Protein AF-A0A958QWT2-F1 (afdb_monomer_lite)

pLDDT: mean 86.15, std 8.31, range [65.0, 97.56]

Structure (mmCIF, N/CA/C/O backbone):
data_AF-A0A958QWT2-F1
#
_entry.id   AF-A0A958QWT2-F1
#
loop_
_atom_site.group_PDB
_atom_site.id
_atom_site.type_symbol
_atom_site.label_atom_id
_atom_site.label_alt_id
_atom_site.label_comp_id
_atom_site.label_asym_id
_atom_site.label_entity_id
_atom_site.label_seq_id
_atom_site.pdbx_PDB_ins_code
_atom_site.Cartn_x
_atom_site.Cartn_y
_atom_site.Cartn_z
_atom_site.occupancy
_atom_site.B_iso_or_equiv
_atom_site.auth_seq_id
_atom_site.auth_comp_id
_atom_site.auth_asym_id
_atom_site.auth_atom_id
_atom_site.pdbx_PDB_model_num
ATOM 1 N N . MET A 1 1 ? 15.098 -0.361 2.825 1.00 78.25 1 MET A N 1
ATOM 2 C CA . MET A 1 1 ? 14.573 0.686 1.913 1.00 78.25 1 MET A CA 1
ATOM 3 C C . MET A 1 1 ? 14.691 0.404 0.413 1.00 78.25 1 MET A C 1
ATOM 5 O O . MET A 1 1 ? 13.753 0.727 -0.301 1.00 78.25 1 MET A O 1
ATOM 9 N N . ARG A 1 2 ? 15.772 -0.205 -0.102 1.00 88.56 2 ARG A N 1
ATOM 10 C CA . ARG A 1 2 ? 15.977 -0.433 -1.554 1.00 88.56 2 ARG A CA 1
ATOM 11 C C . ARG A 1 2 ? 14.783 -1.055 -2.303 1.00 88.56 2 ARG A C 1
ATOM 13 O O . ARG A 1 2 ? 14.427 -0.570 -3.371 1.00 88.56 2 ARG A O 1
ATOM 20 N N . TYR A 1 3 ? 14.182 -2.120 -1.771 1.00 86.25 3 TYR A N 1
ATOM 21 C CA . TYR A 1 3 ? 13.097 -2.830 -2.462 1.00 86.25 3 TYR A CA 1
ATOM 22 C C . TYR A 1 3 ? 11.769 -2.077 -2.426 1.00 86.25 3 TYR A C 1
ATOM 24 O O . TYR A 1 3 ? 11.104 -2.014 -3.449 1.00 86.25 3 TYR A O 1
ATOM 32 N N . ILE A 1 4 ? 11.455 -1.409 -1.314 1.00 85.31 4 ILE A N 1
ATOM 33 C CA . ILE A 1 4 ? 10.273 -0.543 -1.196 1.00 85.31 4 ILE A CA 1
ATOM 34 C C . ILE A 1 4 ? 10.297 0.527 -2.293 1.00 85.31 4 ILE A C 1
ATOM 36 O O . ILE A 1 4 ? 9.353 0.646 -3.063 1.00 85.31 4 ILE 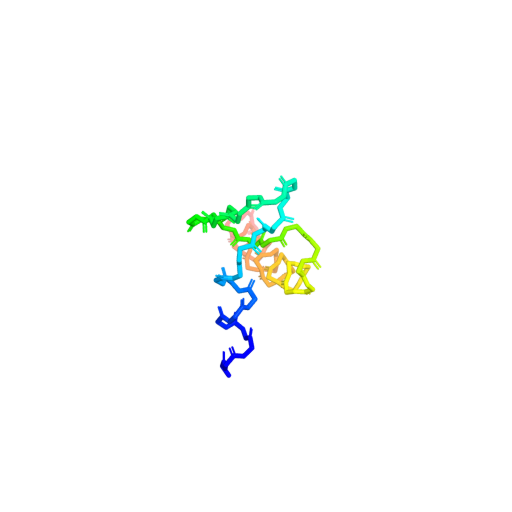A O 1
ATOM 40 N N . ILE A 1 5 ? 11.424 1.231 -2.445 1.00 85.75 5 ILE A N 1
ATOM 41 C CA . ILE A 1 5 ? 11.579 2.265 -3.479 1.00 85.75 5 ILE A CA 1
ATOM 42 C C . ILE A 1 5 ? 11.395 1.679 -4.886 1.00 85.75 5 ILE A C 1
ATOM 44 O O . ILE A 1 5 ? 10.741 2.293 -5.721 1.00 85.75 5 ILE A O 1
ATOM 48 N N . ARG A 1 6 ? 11.943 0.489 -5.164 1.00 85.56 6 ARG A N 1
ATOM 49 C CA . ARG A 1 6 ? 11.792 -0.165 -6.476 1.00 85.56 6 ARG A CA 1
ATOM 50 C C . ARG A 1 6 ? 10.357 -0.592 -6.762 1.00 85.56 6 ARG A C 1
ATOM 52 O O . ARG A 1 6 ? 9.944 -0.493 -7.904 1.00 85.56 6 ARG A O 1
ATOM 59 N N . MET A 1 7 ? 9.628 -1.061 -5.756 1.00 84.81 7 MET A N 1
ATOM 60 C CA . MET A 1 7 ? 8.235 -1.491 -5.898 1.00 84.81 7 MET A CA 1
ATOM 61 C C . MET A 1 7 ? 7.270 -0.315 -6.075 1.00 84.81 7 MET A C 1
ATOM 63 O O . MET A 1 7 ? 6.227 -0.479 -6.700 1.00 84.81 7 MET A O 1
ATOM 67 N N . LEU A 1 8 ? 7.621 0.856 -5.533 1.00 83.12 8 LEU A N 1
ATOM 68 C CA . LEU A 1 8 ? 6.881 2.106 -5.721 1.00 83.12 8 LEU A CA 1
ATOM 69 C C . LEU A 1 8 ? 7.218 2.792 -7.055 1.00 83.12 8 LEU A C 1
ATOM 71 O O . LEU A 1 8 ? 6.363 3.436 -7.640 1.00 83.12 8 LEU A O 1
ATOM 75 N N . LYS A 1 9 ? 8.461 2.665 -7.541 1.00 81.19 9 LYS A N 1
ATOM 76 C CA . LYS A 1 9 ? 8.941 3.327 -8.771 1.00 81.19 9 LYS A CA 1
ATOM 77 C C . LYS A 1 9 ? 9.014 2.413 -9.997 1.00 81.19 9 LYS A C 1
ATOM 79 O O . LYS A 1 9 ? 9.527 2.833 -11.032 1.00 81.19 9 LYS A O 1
ATOM 84 N N . SER A 1 10 ? 8.605 1.151 -9.889 1.00 80.69 10 SER A N 1
ATOM 85 C CA . SER A 1 10 ? 8.609 0.237 -11.033 1.00 80.69 10 SER A CA 1
ATOM 86 C C . SER A 1 10 ? 7.615 0.716 -12.091 1.00 80.69 10 SER A C 1
ATOM 88 O O . SER A 1 10 ? 6.536 1.183 -11.745 1.00 80.69 10 SER A O 1
ATOM 90 N N . GLY A 1 11 ? 7.972 0.586 -13.368 1.00 80.62 11 GLY A N 1
ATOM 91 C CA . GLY A 1 11 ? 7.046 0.779 -14.485 1.00 80.62 11 GLY A CA 1
ATOM 92 C C . GLY A 1 11 ? 6.329 -0.520 -14.860 1.00 80.62 11 GLY A C 1
ATOM 93 O O . GLY A 1 11 ? 6.799 -1.614 -14.541 1.00 80.62 11 GLY A O 1
ATOM 94 N N . LEU A 1 12 ? 5.201 -0.396 -15.553 1.00 82.00 12 LEU A N 1
ATOM 95 C CA . LEU A 1 12 ? 4.473 -1.485 -16.192 1.00 82.00 12 LEU A CA 1
ATOM 96 C C . LEU A 1 12 ? 4.956 -1.614 -17.642 1.00 82.00 12 LEU A C 1
ATOM 98 O O . LEU A 1 12 ? 4.748 -0.704 -18.444 1.00 82.00 12 LEU A O 1
ATOM 102 N N . LEU A 1 13 ? 5.578 -2.742 -17.984 1.00 84.38 13 LEU A N 1
ATOM 103 C CA . LEU A 1 13 ? 5.866 -3.094 -19.375 1.00 84.38 13 LEU A CA 1
ATOM 104 C C . LEU A 1 13 ? 4.635 -3.783 -19.967 1.00 84.38 13 LEU A C 1
ATOM 106 O O . LEU A 1 13 ? 4.264 -4.868 -19.516 1.00 84.38 13 LEU A O 1
ATOM 110 N N . ARG A 1 14 ? 4.008 -3.161 -20.962 1.00 81.31 14 ARG A N 1
ATOM 111 C CA . ARG A 1 14 ? 2.836 -3.698 -21.655 1.00 81.31 14 ARG A CA 1
ATOM 112 C C . ARG A 1 14 ? 2.994 -3.474 -23.153 1.00 81.31 14 ARG A C 1
ATOM 114 O O . ARG A 1 14 ? 3.345 -2.381 -23.568 1.00 81.31 14 A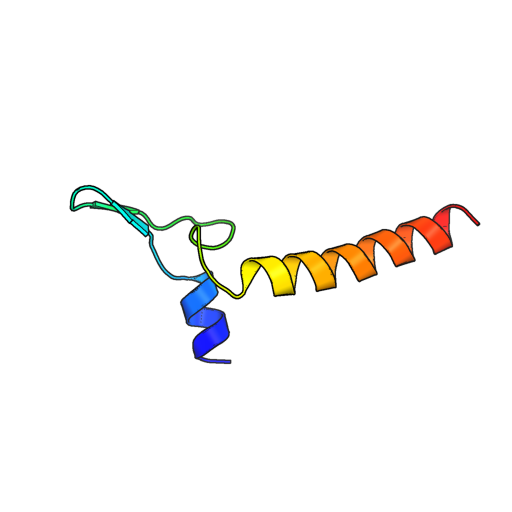RG A O 1
ATOM 121 N N . ASP A 1 15 ? 2.773 -4.521 -23.945 1.00 85.69 15 ASP A N 1
ATOM 122 C CA . ASP A 1 15 ? 2.795 -4.458 -25.416 1.00 85.69 15 ASP A CA 1
ATOM 123 C C . ASP A 1 15 ? 4.089 -3.850 -26.010 1.00 85.69 15 ASP A C 1
ATOM 125 O O . ASP A 1 15 ? 4.082 -3.226 -27.063 1.00 85.69 15 ASP A O 1
ATOM 129 N N . GLY A 1 16 ? 5.228 -4.048 -25.330 1.00 87.81 16 GLY A N 1
ATOM 130 C CA . GLY A 1 16 ? 6.536 -3.509 -25.731 1.00 87.81 16 GLY A CA 1
ATOM 131 C C . GLY A 1 16 ? 6.819 -2.081 -25.250 1.00 87.81 16 GLY A C 1
ATOM 132 O O . GLY A 1 16 ? 7.953 -1.622 -25.372 1.00 87.81 16 GLY A O 1
ATOM 133 N N . GLU A 1 17 ? 5.843 -1.409 -24.638 1.00 85.50 17 GLU A N 1
ATOM 134 C CA . GLU A 1 17 ? 5.984 -0.063 -24.087 1.00 85.50 17 GLU A CA 1
ATOM 135 C C . GLU A 1 17 ? 6.112 -0.082 -22.560 1.00 85.50 17 GLU A C 1
ATOM 137 O O . GLU A 1 17 ? 5.355 -0.743 -21.843 1.00 85.50 17 GLU A O 1
ATOM 142 N N . LEU A 1 18 ? 7.094 0.660 -22.039 1.00 83.38 18 LEU A N 1
ATOM 143 C CA . LEU A 1 18 ? 7.260 0.863 -20.604 1.00 83.38 18 LEU A CA 1
ATOM 144 C C . LEU A 1 18 ? 6.464 2.095 -20.172 1.00 83.38 18 LEU A C 1
ATOM 146 O O . LEU A 1 18 ? 6.845 3.226 -20.465 1.00 83.38 18 LEU A O 1
ATOM 150 N N . SER A 1 19 ? 5.393 1.871 -19.420 1.00 81.19 19 SER A N 1
ATOM 151 C CA . SER A 1 19 ? 4.596 2.931 -18.808 1.00 81.19 19 SER A CA 1
ATOM 152 C C . SER A 1 19 ? 4.988 3.105 -17.340 1.00 81.19 19 SER A C 1
ATOM 154 O O . SER A 1 19 ? 4.904 2.179 -16.534 1.00 81.19 19 SER A O 1
ATOM 156 N N . CYS A 1 20 ? 5.448 4.299 -16.972 1.00 78.94 20 CYS A N 1
ATOM 157 C CA . CYS A 1 20 ? 5.705 4.655 -15.579 1.00 78.94 20 CYS A CA 1
ATOM 158 C C . CYS A 1 20 ? 4.543 5.505 -15.071 1.00 78.94 20 CYS A C 1
ATOM 160 O O . CYS A 1 20 ? 4.319 6.604 -15.576 1.00 78.94 20 CYS A O 1
ATOM 162 N N . SER A 1 21 ? 3.819 5.009 -14.069 1.00 74.00 21 SER A N 1
ATOM 163 C CA . SER A 1 21 ? 2.847 5.836 -13.357 1.00 74.00 21 SER A CA 1
ATOM 164 C C . SER A 1 21 ? 3.577 6.768 -12.392 1.00 74.00 21 SER A C 1
ATOM 166 O O . SER A 1 21 ? 4.541 6.355 -11.744 1.00 74.00 21 SER A O 1
ATOM 168 N N . GLN A 1 22 ? 3.121 8.017 -12.286 1.00 71.75 22 GLN A N 1
ATOM 169 C CA . GLN A 1 22 ? 3.583 8.925 -11.229 1.00 71.75 22 GLN A CA 1
ATOM 170 C C . GLN A 1 22 ? 2.882 8.659 -9.890 1.00 71.75 22 GLN A C 1
ATOM 172 O O . GLN A 1 22 ? 3.366 9.097 -8.850 1.00 71.75 22 GLN A O 1
ATOM 177 N N . GLU A 1 23 ? 1.779 7.905 -9.915 1.00 73.62 23 GLU A N 1
ATOM 178 C CA . GLU A 1 23 ? 0.946 7.612 -8.752 1.00 73.62 23 GLU A CA 1
ATOM 179 C C . GLU A 1 23 ? 0.668 6.111 -8.606 1.00 73.62 23 GLU A C 1
ATOM 181 O O . GLU A 1 23 ? 0.534 5.372 -9.586 1.00 73.62 23 GLU A O 1
ATOM 186 N N . GLY A 1 24 ? 0.544 5.657 -7.359 1.00 69.62 24 GLY A N 1
ATOM 187 C CA . GLY A 1 24 ? 0.221 4.269 -7.037 1.00 69.62 24 GLY A CA 1
ATOM 188 C C . GLY A 1 24 ? 1.385 3.289 -7.211 1.00 69.62 24 GLY 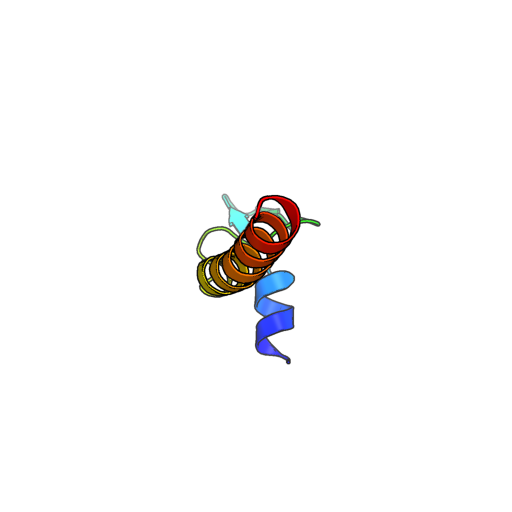A C 1
ATOM 189 O O . GLY A 1 24 ? 2.555 3.655 -7.278 1.00 69.62 24 GLY A O 1
ATOM 190 N N . THR A 1 25 ? 1.048 2.000 -7.230 1.00 76.06 25 THR A N 1
ATOM 191 C CA . THR A 1 25 ? 1.997 0.897 -7.454 1.00 76.06 25 THR A CA 1
ATOM 192 C C . THR A 1 25 ? 1.607 0.150 -8.715 1.00 76.06 25 THR A C 1
ATOM 194 O O . THR A 1 25 ? 0.427 0.111 -9.061 1.00 76.06 25 THR A O 1
ATOM 197 N N . VAL A 1 26 ? 2.573 -0.473 -9.389 1.00 79.19 26 VAL A N 1
ATOM 198 C CA . VAL A 1 26 ? 2.277 -1.327 -10.549 1.00 79.19 26 VAL A CA 1
ATOM 199 C C . VAL A 1 26 ? 1.298 -2.422 -10.137 1.00 79.19 26 VAL A C 1
ATOM 201 O O . VAL A 1 26 ? 1.449 -3.028 -9.071 1.00 79.19 26 VAL A O 1
ATOM 204 N N . GLN A 1 27 ? 0.308 -2.687 -10.989 1.00 75.44 27 GLN A N 1
ATOM 205 C CA . GLN A 1 27 ? -0.655 -3.759 -10.768 1.00 75.44 27 GLN A CA 1
ATOM 206 C C . GLN A 1 27 ? 0.084 -5.089 -10.539 1.00 75.44 27 GLN A C 1
ATOM 208 O O . GLN A 1 27 ? 0.906 -5.501 -11.354 1.00 75.44 27 GLN A O 1
ATOM 213 N N . GLY A 1 28 ? -0.195 -5.747 -9.409 1.00 74.00 28 GLY A N 1
ATOM 214 C CA . GLY A 1 28 ? 0.470 -6.993 -9.008 1.00 74.00 28 GLY A CA 1
ATOM 215 C C . GLY A 1 28 ? 1.703 -6.820 -8.112 1.00 74.00 28 GLY A C 1
ATOM 216 O O . GLY A 1 28 ? 2.316 -7.812 -7.723 1.00 74.00 28 GLY A O 1
ATOM 217 N N . SER A 1 29 ? 2.066 -5.590 -7.731 1.00 84.31 29 SER A N 1
ATOM 218 C CA . SER A 1 29 ? 3.106 -5.360 -6.725 1.00 84.31 29 SER A CA 1
ATOM 219 C C . SER A 1 29 ? 2.654 -5.862 -5.349 1.00 84.31 29 SER A C 1
ATOM 221 O O . SER A 1 29 ? 1.633 -5.420 -4.822 1.00 84.31 29 SER A O 1
ATOM 223 N N . CYS A 1 30 ? 3.429 -6.750 -4.717 1.00 87.12 30 CYS A N 1
ATOM 224 C CA . CYS A 1 30 ? 3.063 -7.327 -3.416 1.00 87.12 30 CYS A CA 1
ATOM 225 C C . CYS A 1 30 ? 3.062 -6.316 -2.253 1.00 87.12 30 CYS A C 1
ATOM 227 O O . CYS A 1 30 ? 2.557 -6.628 -1.179 1.00 87.12 30 CYS A O 1
ATOM 229 N N . ILE A 1 31 ? 3.565 -5.092 -2.464 1.00 89.25 31 ILE A N 1
ATOM 230 C CA . ILE A 1 31 ? 3.476 -4.003 -1.478 1.00 89.25 31 ILE A CA 1
ATOM 231 C C . ILE A 1 31 ? 2.073 -3.382 -1.419 1.00 89.25 31 ILE A C 1
ATOM 233 O O . ILE A 1 31 ? 1.733 -2.758 -0.420 1.00 89.25 31 ILE A O 1
ATOM 237 N N . SER A 1 32 ? 1.248 -3.572 -2.455 1.00 88.44 32 SER A N 1
ATOM 238 C CA . SER A 1 32 ? -0.100 -3.002 -2.544 1.00 88.44 32 SER A CA 1
ATOM 239 C C . SER A 1 32 ? -1.010 -3.397 -1.366 1.00 88.44 32 SER A C 1
ATOM 241 O O . SER A 1 32 ? -1.464 -2.486 -0.671 1.00 88.44 32 SER A O 1
ATOM 243 N N . PRO A 1 33 ? -1.227 -4.693 -1.042 1.00 91.62 33 PRO A N 1
ATOM 244 C CA . PRO A 1 33 ? -2.063 -5.070 0.105 1.00 91.62 33 PRO A CA 1
ATOM 245 C C . PRO A 1 33 ? -1.475 -4.622 1.451 1.00 91.62 33 PRO A C 1
ATOM 247 O O . PRO A 1 33 ? -2.218 -4.349 2.388 1.00 91.62 33 PRO A O 1
ATOM 250 N N . ILE A 1 34 ? -0.146 -4.502 1.555 1.00 92.25 34 ILE A N 1
ATOM 251 C CA . ILE A 1 34 ? 0.524 -4.039 2.779 1.00 92.25 34 ILE A CA 1
ATOM 252 C C . ILE A 1 34 ? 0.203 -2.563 3.031 1.00 92.25 34 ILE A C 1
ATOM 254 O O . ILE A 1 34 ? -0.223 -2.205 4.125 1.00 92.25 34 ILE A O 1
ATOM 258 N N . LEU A 1 35 ? 0.381 -1.711 2.016 1.00 91.06 35 LEU A N 1
ATOM 259 C CA . LEU A 1 35 ? 0.073 -0.282 2.122 1.00 91.06 35 LEU A CA 1
ATOM 260 C C . LEU A 1 35 ? -1.421 -0.046 2.343 1.00 91.06 35 LEU A C 1
ATOM 262 O O . LEU A 1 35 ? -1.778 0.798 3.159 1.00 91.06 35 LEU A O 1
ATOM 266 N N . ALA A 1 36 ? -2.276 -0.822 1.669 1.00 92.62 36 ALA A N 1
ATOM 267 C CA . ALA A 1 36 ? -3.720 -0.757 1.856 1.00 92.62 36 ALA A CA 1
ATOM 268 C C . ALA A 1 36 ? -4.119 -1.051 3.308 1.00 92.62 36 ALA A C 1
ATOM 270 O O . ALA A 1 36 ? -4.904 -0.301 3.876 1.00 92.62 36 ALA A O 1
ATOM 271 N N . ASN A 1 37 ? -3.540 -2.079 3.936 1.00 96.31 37 ASN A N 1
ATOM 272 C CA . ASN A 1 37 ? -3.853 -2.420 5.325 1.00 96.31 37 ASN A CA 1
ATOM 273 C C . ASN A 1 37 ? -3.348 -1.367 6.318 1.00 96.31 37 ASN A C 1
ATOM 275 O O . ASN A 1 37 ? -4.071 -1.013 7.241 1.00 96.31 37 ASN A O 1
ATOM 279 N N . ILE A 1 38 ? -2.134 -0.839 6.125 1.00 96.06 38 ILE A N 1
ATOM 280 C CA . ILE A 1 38 ? -1.599 0.242 6.972 1.00 96.06 38 ILE A CA 1
ATOM 281 C C . ILE A 1 38 ? -2.511 1.468 6.903 1.00 96.06 38 ILE A C 1
ATOM 283 O O . ILE A 1 38 ? -2.866 2.035 7.933 1.00 96.06 38 ILE A O 1
ATOM 287 N N . PHE A 1 39 ? -2.911 1.855 5.689 1.00 95.81 3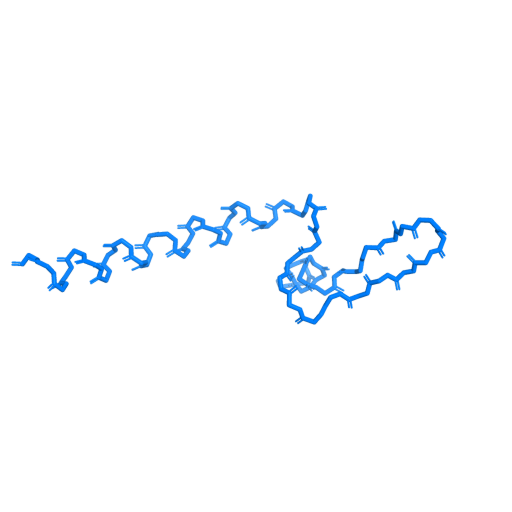9 PHE A N 1
ATOM 288 C CA . PHE A 1 39 ? -3.821 2.976 5.496 1.00 95.81 39 PHE A CA 1
ATOM 289 C C . PHE A 1 39 ? -5.211 2.691 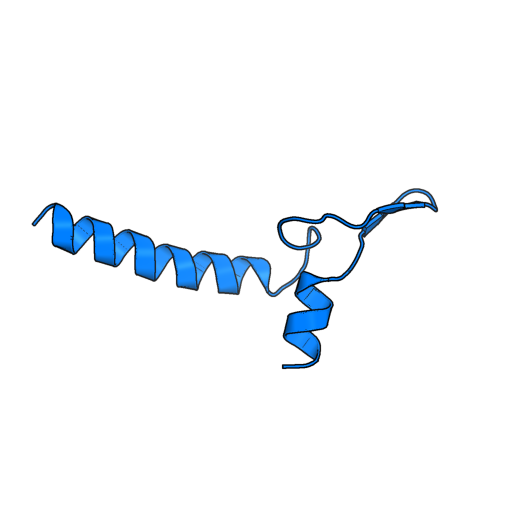6.073 1.00 95.81 39 PHE A C 1
ATOM 291 O O . PHE A 1 39 ? -5.798 3.573 6.686 1.00 95.81 39 PHE A O 1
ATOM 298 N N . ALA A 1 40 ? -5.721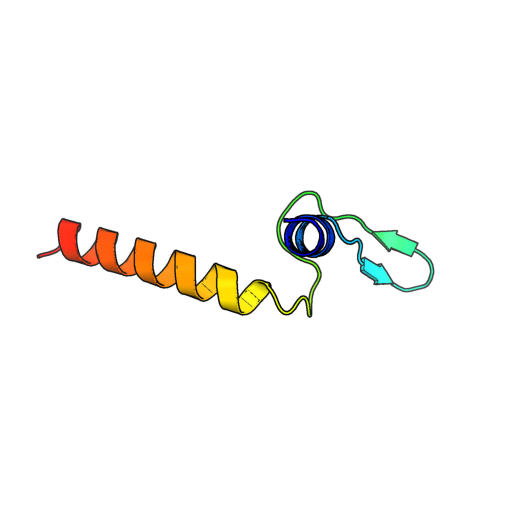 1.466 5.925 1.00 97.56 40 ALA A N 1
ATOM 299 C CA . ALA A 1 40 ? -7.009 1.074 6.483 1.00 97.56 40 ALA A CA 1
ATOM 300 C C . ALA A 1 40 ? -7.019 1.184 8.009 1.00 97.56 40 ALA A C 1
ATOM 302 O O . ALA A 1 40 ? -7.964 1.740 8.549 1.00 97.56 40 ALA A O 1
ATOM 303 N N . HIS A 1 41 ? -5.970 0.720 8.696 1.00 97.44 41 HIS A N 1
ATOM 304 C CA . HIS A 1 41 ? -5.854 0.898 10.144 1.00 97.44 41 HIS A CA 1
ATOM 305 C C . HIS A 1 41 ? -5.899 2.376 10.530 1.00 97.44 41 HIS A C 1
ATOM 307 O O . HIS A 1 41 ? -6.751 2.761 11.316 1.00 97.44 41 HIS A O 1
ATOM 313 N N . TYR A 1 42 ? -5.073 3.208 9.890 1.00 97.31 42 TYR A N 1
ATOM 314 C CA . TYR A 1 42 ? -5.070 4.650 10.136 1.00 97.31 42 TYR A CA 1
ATOM 315 C C . TYR A 1 42 ? -6.451 5.294 9.919 1.00 97.31 42 TYR A C 1
ATOM 317 O O . TYR A 1 42 ? -6.944 6.011 10.782 1.00 97.31 42 TYR A O 1
ATOM 325 N N . ALA A 1 43 ? -7.095 5.015 8.783 1.00 97.56 43 ALA A N 1
ATOM 326 C CA . ALA A 1 43 ? -8.386 5.603 8.440 1.00 97.56 43 ALA A CA 1
ATOM 327 C C . ALA A 1 43 ? -9.517 5.123 9.364 1.00 97.56 43 ALA A C 1
ATOM 329 O O . ALA A 1 43 ? -10.425 5.891 9.675 1.00 97.56 43 ALA A O 1
ATOM 330 N N . ILE A 1 44 ? -9.481 3.855 9.787 1.00 97.56 44 ILE A N 1
ATOM 331 C CA . ILE A 1 44 ? -10.454 3.294 10.731 1.00 97.56 44 ILE A CA 1
ATOM 332 C C . ILE A 1 44 ? -10.261 3.915 12.116 1.00 97.56 44 ILE A C 1
ATOM 334 O O . ILE A 1 44 ? -11.253 4.282 12.740 1.00 97.56 44 ILE A O 1
ATOM 338 N N . ASP A 1 45 ? -9.016 4.062 12.571 1.00 96.81 45 ASP A N 1
ATOM 339 C CA . ASP A 1 45 ? -8.700 4.666 13.866 1.00 96.81 45 ASP A CA 1
ATOM 340 C C . ASP A 1 45 ? -9.155 6.136 13.902 1.00 96.81 45 ASP A C 1
ATOM 342 O O . ASP A 1 45 ? -9.905 6.521 14.798 1.00 96.81 45 ASP A O 1
ATOM 346 N N . GLU A 1 46 ? -8.818 6.929 12.876 1.00 97.06 46 GLU A N 1
ATOM 347 C CA . GLU A 1 46 ? -9.257 8.330 12.752 1.00 97.06 46 GLU A CA 1
ATOM 348 C C . GLU A 1 46 ? -10.792 8.448 12.721 1.00 97.06 46 GLU A C 1
ATOM 350 O O . GLU A 1 46 ? -11.378 9.338 13.342 1.00 97.06 46 GLU A O 1
ATOM 355 N N . TRP A 1 47 ? -11.473 7.524 12.034 1.00 96.69 47 TRP A N 1
ATOM 356 C CA . TRP A 1 47 ? -12.934 7.504 11.988 1.00 96.69 47 TRP A CA 1
ATOM 357 C C . TRP A 1 47 ? -13.563 7.191 13.350 1.00 96.69 47 TRP A C 1
ATOM 359 O O . TRP A 1 47 ? -14.552 7.827 13.727 1.00 96.69 47 TRP A O 1
ATOM 369 N N . LEU A 1 48 ? -13.009 6.225 14.087 1.00 96.81 48 LEU A N 1
ATOM 370 C CA . LEU A 1 48 ? -13.499 5.852 15.413 1.00 96.81 48 LEU A CA 1
ATOM 371 C C . LEU A 1 48 ? -13.308 6.992 16.413 1.00 96.81 48 LEU A C 1
ATOM 373 O O . LEU A 1 48 ? -14.256 7.326 17.117 1.00 96.81 48 LEU A O 1
ATOM 377 N N . GLU A 1 49 ? -12.131 7.620 16.428 1.00 95.00 49 GLU A N 1
ATOM 378 C CA . GLU A 1 49 ? -11.837 8.775 17.286 1.00 95.00 49 GLU A CA 1
ATOM 379 C C . GLU A 1 49 ? -12.747 9.978 16.996 1.00 95.00 49 GLU A C 1
ATOM 381 O O . GLU A 1 49 ? -13.088 10.730 17.905 1.00 95.00 49 GLU A O 1
ATOM 386 N N . GLY A 1 50 ? -13.149 10.176 15.736 1.00 90.81 50 GLY A N 1
ATOM 387 C CA . GLY A 1 50 ? -14.028 11.280 15.345 1.00 90.81 50 GLY A CA 1
ATOM 388 C C . GLY A 1 50 ? -15.528 11.023 15.539 1.00 90.81 50 GLY A C 1
ATOM 389 O O . GLY A 1 50 ? -16.307 11.977 15.508 1.00 90.81 50 GLY A O 1
ATOM 390 N N . THR A 1 51 ? -15.951 9.763 15.692 1.00 85.19 51 THR A N 1
ATOM 391 C CA . THR A 1 51 ? -17.378 9.374 15.719 1.00 85.19 51 THR A CA 1
ATOM 392 C C . THR A 1 51 ? -17.863 8.922 17.100 1.00 85.19 51 THR A C 1
ATOM 394 O O . THR A 1 51 ? -19.059 9.038 17.378 1.00 85.19 51 THR A O 1
ATOM 397 N N . VAL A 1 52 ? -16.974 8.390 17.945 1.00 65.00 52 VAL A N 1
ATOM 398 C CA . VAL A 1 52 ? -17.274 7.890 19.302 1.00 65.00 52 VAL A CA 1
ATOM 399 C C . VAL A 1 52 ? -16.883 8.927 20.347 1.00 65.00 52 VAL A C 1
ATOM 401 O O . VAL A 1 52 ? -17.721 9.182 21.242 1.00 65.00 52 VAL A O 1
#

Foldseek 3Di:
DVVVVCQQFAFDQDPNDTHTDPDDGPPPRPCRVVVVVVVVVVVVVVVVVVPD

Sequence (52 aa):
MRYIIRMLKSGLLRDGELSCSQEGTVQGSCISPILANIFAHYAIDEWLEGTV

Radius of gyration: 15.16 Å; chains: 1; bounding box: 33×19×45 Å

Secondary structure (DSSP, 8-state):
-HHHHHHHH--EEETTEEEPPSSS--TT-THHHHHHHHHHHHHHHHHHHHH-